Protein AF-A0A8B7DZ27-F1 (afdb_monomer)

Mean predicted aligned error: 7.93 Å

Foldseek 3Di:
DDDEDQEEEEEEAAEEEEEYAHEYEEEYAHEYEYEYAAEYEYEYAAEYEEEYAHEYEYEYQHEYEYEYAHEYEYEYAHEYEYEYAAEYEYEYAAEYEYEYAAEYEYEYAHEYEYEYAAEYEYEYAAYYEYEYAHYYDYHYVHYYDYDYDDPDDDDDDDDDDDDD

Solvent-accessible surface area (backbone atoms only — not comparable to full-atom values): 7493 Å² total; per-residue (Å²): 125,54,80,79,45,66,66,45,79,48,69,40,69,52,69,44,49,41,50,21,70,28,30,35,39,41,42,15,46,37,29,38,41,39,42,16,48,35,33,37,42,36,44,14,48,35,30,35,39,39,44,13,48,35,30,36,38,40,44,11,49,35,31,34,40,38,44,13,48,37,30,35,38,38,45,10,48,36,30,33,39,39,44,11,48,37,31,35,39,38,45,11,47,37,31,36,40,37,44,12,46,36,31,35,38,37,45,10,46,37,30,34,39,39,45,14,46,30,33,36,40,39,44,14,44,36,32,35,40,36,43,16,49,72,37,74,48,71,57,39,76,70,37,71,48,80,48,76,55,75,78,91,74,88,88,86,85,89,82,88,82,85,81,135

Sequence (164 aa):
MCSPSTHSMCSPSTHSMCSPSTHSMCSPSTHSMCSPSTHLMCSPSTHSMCSPSTHSMCSPSTHSMCSPSTHSMCSPSTHSMCSPSTHSMCSPSTHSMCSPSTHSMCSPSTHSMCSPSTHSMCSPSTHSMCSPSTHSMCSPSTHSMCHFKSLKASRNRLPVINFN

pLDDT: mean 85.42, std 17.13, range [30.41, 97.94]

Structure (mmCIF, N/CA/C/O backbone):
data_AF-A0A8B7DZ27-F1
#
_entry.id   AF-A0A8B7DZ27-F1
#
loop_
_atom_site.group_PDB
_atom_site.id
_atom_site.type_symbol
_atom_site.label_atom_id
_atom_site.label_alt_id
_atom_site.label_comp_id
_atom_site.label_asym_id
_atom_site.label_entity_id
_atom_site.label_seq_id
_atom_site.pdbx_PDB_ins_code
_atom_site.Cartn_x
_atom_site.Cartn_y
_atom_site.Cartn_z
_atom_site.occupancy
_atom_site.B_iso_or_equiv
_atom_site.auth_seq_id
_atom_site.auth_comp_id
_atom_site.auth_asym_id
_atom_site.auth_atom_id
_atom_site.pdbx_PDB_model_num
ATOM 1 N N . MET A 1 1 ? 26.693 -0.636 -6.861 1.00 52.47 1 MET A N 1
ATOM 2 C CA . MET A 1 1 ? 26.979 0.565 -6.044 1.00 52.47 1 MET A CA 1
ATOM 3 C C . MET A 1 1 ? 26.554 1.764 -6.876 1.00 52.47 1 MET A C 1
ATOM 5 O O . MET A 1 1 ? 26.977 1.824 -8.023 1.00 52.47 1 MET A O 1
ATOM 9 N N . CYS A 1 2 ? 25.688 2.640 -6.360 1.00 57.94 2 CYS A N 1
ATOM 10 C CA . CYS A 1 2 ? 25.200 3.824 -7.083 1.00 57.94 2 CYS A CA 1
ATOM 11 C C . CYS A 1 2 ? 25.662 5.114 -6.383 1.00 57.94 2 CYS A C 1
ATOM 13 O O . CYS A 1 2 ? 25.338 5.316 -5.212 1.00 57.94 2 CYS A O 1
ATOM 15 N N . SER A 1 3 ? 26.377 5.973 -7.120 1.00 53.94 3 SER A N 1
ATOM 16 C CA . SER A 1 3 ? 26.837 7.321 -6.734 1.00 53.94 3 SER A CA 1
ATOM 17 C C . SER A 1 3 ? 26.888 8.208 -7.993 1.00 53.94 3 SER A C 1
ATOM 19 O O . SER A 1 3 ? 27.295 7.684 -9.027 1.00 53.94 3 SER A O 1
ATOM 21 N N . PRO A 1 4 ? 26.686 9.540 -7.950 1.00 51.72 4 PRO A N 1
ATOM 22 C CA . PRO A 1 4 ? 25.620 10.354 -7.361 1.00 51.72 4 PRO A CA 1
ATOM 23 C C . PRO A 1 4 ? 24.702 11.000 -8.439 1.00 51.72 4 PRO A C 1
ATOM 25 O O . PRO A 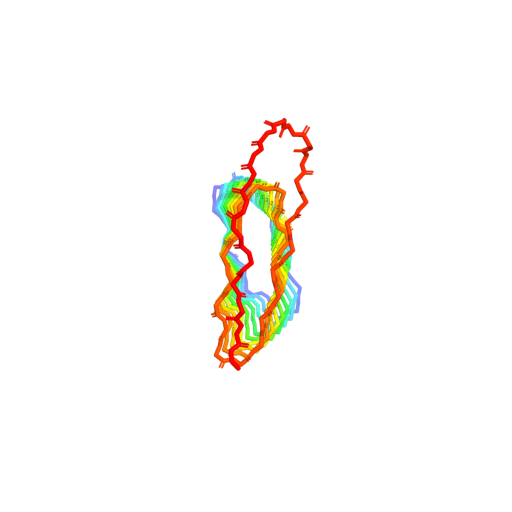1 4 ? 25.108 11.244 -9.573 1.00 51.72 4 PRO A O 1
ATOM 28 N N . SER A 1 5 ? 23.460 11.324 -8.067 1.00 57.03 5 SER A N 1
ATOM 29 C CA . SER A 1 5 ? 22.561 12.318 -8.691 1.00 57.03 5 SER A CA 1
ATOM 30 C C . SER A 1 5 ? 21.370 12.544 -7.754 1.00 57.03 5 SER A C 1
ATOM 32 O O . SER A 1 5 ? 21.182 11.791 -6.794 1.00 57.03 5 SER A O 1
ATOM 34 N N . THR A 1 6 ? 20.570 13.577 -8.013 1.00 71.75 6 THR A N 1
ATOM 35 C CA . THR A 1 6 ? 19.398 13.984 -7.215 1.00 71.75 6 THR A CA 1
ATOM 36 C C . THR A 1 6 ? 18.402 12.837 -6.964 1.00 71.75 6 THR A C 1
ATOM 38 O O . THR A 1 6 ? 17.718 12.843 -5.942 1.00 71.75 6 THR A O 1
ATOM 41 N N . HIS A 1 7 ? 18.364 11.819 -7.838 1.00 79.25 7 HIS A N 1
ATOM 42 C CA . HIS A 1 7 ? 17.500 10.637 -7.732 1.00 79.25 7 HIS A CA 1
ATOM 43 C C . HIS A 1 7 ? 18.258 9.333 -8.055 1.00 79.25 7 HIS A C 1
ATOM 45 O O . HIS A 1 7 ? 18.980 9.271 -9.048 1.00 79.25 7 HIS A O 1
ATOM 51 N N . SER A 1 8 ? 18.057 8.276 -7.257 1.00 82.44 8 SER A N 1
ATOM 52 C CA . SER A 1 8 ? 18.594 6.919 -7.486 1.00 82.44 8 SER A CA 1
ATOM 53 C C . SER A 1 8 ? 17.503 5.849 -7.351 1.00 82.44 8 SER A C 1
ATOM 55 O O . SER A 1 8 ? 16.696 5.910 -6.423 1.00 82.44 8 SER A O 1
ATOM 57 N N . MET A 1 9 ? 17.506 4.843 -8.234 1.00 87.69 9 MET A N 1
ATOM 58 C CA . MET A 1 9 ? 16.613 3.673 -8.187 1.00 87.69 9 MET A CA 1
ATOM 59 C C . MET A 1 9 ? 17.412 2.370 -8.326 1.00 87.69 9 MET A C 1
ATOM 61 O O . MET A 1 9 ? 18.285 2.276 -9.186 1.00 87.69 9 MET A O 1
ATOM 65 N N . CYS A 1 10 ? 17.136 1.370 -7.482 1.00 81.75 10 CYS A N 1
ATOM 66 C CA . CYS A 1 10 ? 17.855 0.089 -7.457 1.00 81.75 10 CYS A CA 1
ATOM 67 C C . CYS A 1 10 ? 16.932 -1.101 -7.161 1.00 81.75 10 CYS A C 1
ATOM 69 O O . CYS A 1 10 ? 16.201 -1.080 -6.171 1.00 81.75 10 CYS A O 1
ATOM 71 N N . SER A 1 11 ? 17.058 -2.179 -7.945 1.00 88.56 11 SER A N 1
ATOM 72 C CA . SER A 1 11 ? 16.312 -3.440 -7.760 1.00 88.56 11 SER A CA 1
ATOM 73 C C . SER A 1 11 ? 17.174 -4.703 -7.988 1.00 88.56 11 SER A C 1
ATOM 75 O O . SER A 1 11 ? 16.881 -5.483 -8.891 1.00 88.56 11 SER A O 1
ATOM 77 N N . PRO A 1 12 ? 18.280 -4.916 -7.246 1.00 82.25 12 PRO A N 1
ATOM 78 C CA . PRO A 1 12 ? 19.119 -6.106 -7.419 1.00 82.25 12 PRO A CA 1
ATOM 79 C C . PRO A 1 12 ? 18.591 -7.325 -6.648 1.00 82.25 12 PRO A C 1
ATOM 81 O O . PRO A 1 12 ? 17.942 -7.185 -5.618 1.00 82.25 12 PRO A O 1
ATOM 84 N N . SER A 1 13 ? 18.951 -8.536 -7.074 1.00 81.69 13 SER A N 1
ATOM 85 C CA . SER A 1 13 ? 18.470 -9.765 -6.426 1.00 81.69 13 SER A CA 1
ATOM 86 C C . SER A 1 13 ? 18.977 -9.941 -4.987 1.00 81.69 13 SER A C 1
ATOM 88 O O . SER A 1 13 ? 18.202 -10.307 -4.116 1.00 81.69 13 SER A O 1
ATOM 90 N N . THR A 1 14 ? 20.246 -9.643 -4.684 1.00 78.88 14 THR A N 1
ATOM 91 C CA . THR A 1 14 ? 20.817 -10.007 -3.366 1.00 78.88 14 THR A CA 1
ATOM 92 C C . THR A 1 14 ? 21.270 -8.808 -2.534 1.00 78.88 14 THR A C 1
ATOM 94 O O . THR A 1 14 ? 20.847 -8.692 -1.389 1.00 78.88 14 THR A O 1
ATOM 97 N N . HIS A 1 15 ? 22.085 -7.893 -3.081 1.00 82.00 15 HIS A N 1
ATOM 98 C CA . HIS A 1 15 ? 22.670 -6.777 -2.318 1.00 82.00 15 HIS A CA 1
ATOM 99 C C . HIS A 1 15 ? 22.578 -5.433 -3.056 1.00 82.00 15 HIS A C 1
ATOM 101 O O . HIS A 1 15 ? 23.046 -5.307 -4.188 1.00 82.00 15 HIS A O 1
ATOM 107 N N . SER A 1 16 ? 22.042 -4.401 -2.392 1.00 84.62 16 SER A N 1
ATOM 108 C CA . SER A 1 16 ? 22.041 -3.010 -2.879 1.00 84.62 16 SER A CA 1
ATOM 109 C C . SER A 1 16 ? 22.673 -2.042 -1.877 1.00 84.62 16 SER A C 1
ATOM 111 O O . SER A 1 16 ? 22.324 -2.079 -0.697 1.00 84.62 16 SER A O 1
ATOM 113 N N . MET A 1 17 ? 23.508 -1.117 -2.363 1.00 88.94 17 MET A N 1
ATOM 114 C CA . MET A 1 17 ? 24.033 0.022 -1.596 1.00 88.94 17 MET A CA 1
ATOM 115 C C . MET A 1 17 ? 23.817 1.336 -2.359 1.00 88.94 17 MET A C 1
ATOM 117 O O . MET A 1 17 ? 24.289 1.445 -3.498 1.00 88.94 17 MET A O 1
ATOM 121 N N . CYS A 1 18 ? 23.129 2.304 -1.737 1.00 83.69 18 CYS A N 1
ATOM 122 C CA . CYS A 1 18 ? 22.793 3.604 -2.341 1.00 83.69 18 CYS A CA 1
ATOM 123 C C . CYS A 1 18 ? 23.057 4.785 -1.392 1.00 83.69 18 CYS A C 1
ATOM 125 O O . CYS A 1 18 ? 22.566 4.787 -0.262 1.00 83.69 18 CYS A O 1
ATOM 127 N N . SER A 1 19 ? 23.723 5.829 -1.895 1.00 87.25 19 SER A N 1
ATOM 128 C CA . SER A 1 19 ? 23.989 7.065 -1.137 1.00 87.25 19 SER A CA 1
ATOM 129 C C . SER A 1 19 ? 23.764 8.338 -1.979 1.00 87.25 19 SER A C 1
ATOM 131 O O . SER A 1 19 ? 24.722 9.066 -2.246 1.00 87.25 19 SER A O 1
ATOM 133 N N . PRO A 1 20 ? 22.539 8.616 -2.474 1.00 84.25 20 PRO A N 1
ATOM 134 C CA . PRO A 1 20 ? 22.275 9.822 -3.261 1.00 84.25 20 PRO A CA 1
ATOM 135 C C . PRO A 1 20 ? 22.074 11.068 -2.385 1.00 84.25 20 PRO A C 1
ATOM 137 O O . PRO A 1 20 ? 21.675 10.985 -1.225 1.00 84.25 20 PRO A O 1
ATOM 140 N N . SER A 1 21 ? 22.280 12.249 -2.967 1.00 84.06 21 SER A N 1
ATOM 141 C CA . SER A 1 21 ? 22.177 13.529 -2.251 1.00 84.06 21 SER A CA 1
ATOM 142 C C . SER A 1 21 ? 20.749 13.942 -1.891 1.00 84.06 21 SER A C 1
ATOM 144 O O . SER A 1 21 ? 20.573 14.829 -1.066 1.00 84.06 21 SER A O 1
ATOM 146 N N . THR A 1 22 ? 19.713 13.369 -2.512 1.00 84.50 22 THR A N 1
ATOM 147 C CA . THR A 1 22 ? 18.327 13.790 -2.238 1.00 84.50 22 THR A CA 1
ATOM 148 C C . THR A 1 22 ? 17.381 12.593 -2.150 1.00 84.50 22 THR A C 1
ATOM 150 O O . THR A 1 22 ? 17.003 12.213 -1.046 1.00 84.50 22 THR A O 1
ATOM 153 N N . HIS A 1 23 ? 17.048 11.931 -3.262 1.00 87.31 23 HIS A N 1
ATOM 154 C CA . HIS A 1 23 ? 16.029 10.872 -3.277 1.00 87.31 23 HIS A CA 1
ATOM 155 C C . HIS A 1 23 ? 16.588 9.493 -3.659 1.00 87.31 23 HIS A C 1
ATOM 157 O O . HIS A 1 23 ? 17.309 9.357 -4.649 1.00 87.31 23 HIS A O 1
ATOM 163 N N . SER A 1 24 ? 16.197 8.448 -2.922 1.00 88.50 24 SER A N 1
ATOM 164 C CA . SER A 1 24 ? 16.540 7.050 -3.226 1.00 88.50 24 SER A CA 1
ATOM 165 C C . SER A 1 24 ? 15.338 6.114 -3.119 1.00 88.50 24 SER A C 1
ATOM 167 O O . SER A 1 24 ? 14.594 6.182 -2.140 1.00 88.50 24 SER A O 1
ATOM 169 N N . MET A 1 25 ? 15.215 5.177 -4.063 1.00 92.25 25 MET A N 1
ATOM 170 C CA . MET A 1 25 ? 14.309 4.025 -3.984 1.00 92.25 25 MET A CA 1
ATOM 171 C C . MET A 1 25 ? 15.096 2.714 -4.139 1.00 92.25 25 MET A C 1
ATOM 173 O O . MET A 1 25 ? 15.815 2.532 -5.122 1.00 92.25 25 MET A O 1
ATOM 177 N N . CYS A 1 26 ? 14.985 1.813 -3.159 1.00 88.44 26 CYS A N 1
ATOM 178 C CA . CYS A 1 26 ? 15.747 0.560 -3.091 1.00 88.44 26 CYS A CA 1
ATOM 179 C C . CYS A 1 26 ? 14.811 -0.647 -2.856 1.00 88.44 26 CYS A C 1
ATOM 181 O O . CYS A 1 26 ? 14.238 -0.756 -1.771 1.00 88.44 26 CYS A O 1
ATOM 183 N N . SER A 1 27 ? 14.719 -1.589 -3.800 1.00 91.94 27 SER A N 1
ATOM 184 C CA . SER A 1 27 ? 13.862 -2.789 -3.686 1.00 91.94 27 SER A CA 1
ATOM 185 C C . SER A 1 27 ? 14.599 -4.093 -4.042 1.00 91.94 27 SER A C 1
ATOM 187 O O . SER A 1 27 ? 14.313 -4.678 -5.089 1.00 91.94 27 SER A O 1
ATOM 189 N N . PRO A 1 28 ? 15.587 -4.548 -3.246 1.00 88.88 28 PRO A N 1
ATOM 190 C CA . PRO A 1 28 ? 16.264 -5.820 -3.503 1.00 88.88 28 PRO A CA 1
ATOM 191 C C . PRO A 1 28 ? 15.540 -7.034 -2.911 1.00 88.88 28 PRO A C 1
ATOM 193 O O . PRO A 1 28 ? 14.770 -6.891 -1.969 1.00 88.88 28 PRO A O 1
ATOM 196 N N . SER A 1 29 ? 15.827 -8.255 -3.371 1.00 90.94 29 SER A N 1
ATOM 197 C CA . SER A 1 29 ? 15.188 -9.438 -2.765 1.00 90.94 29 SER A CA 1
ATOM 198 C C . SER A 1 29 ? 15.732 -9.727 -1.360 1.00 90.94 29 SER A C 1
ATOM 200 O O . SER A 1 29 ? 14.947 -9.963 -0.450 1.00 90.94 29 SER A O 1
ATOM 202 N N . THR A 1 30 ? 17.046 -9.646 -1.121 1.00 90.94 30 THR A N 1
ATOM 203 C CA . THR A 1 30 ? 17.608 -10.048 0.190 1.00 90.94 30 THR A CA 1
ATOM 204 C C . THR A 1 30 ? 18.066 -8.884 1.076 1.00 90.94 30 THR A C 1
ATOM 206 O O . THR A 1 30 ? 17.548 -8.744 2.181 1.00 90.94 30 THR A O 1
ATOM 209 N N . HIS A 1 31 ? 19.010 -8.042 0.638 1.00 90.25 31 HIS A N 1
ATOM 210 C CA . HIS A 1 31 ? 19.660 -7.039 1.497 1.00 90.25 31 HIS A CA 1
ATOM 211 C C . HIS A 1 31 ? 19.787 -5.652 0.847 1.00 90.25 31 HIS A C 1
ATOM 213 O O . HIS A 1 31 ? 20.364 -5.506 -0.235 1.00 90.25 31 HIS A O 1
ATOM 219 N N . SER A 1 32 ? 19.360 -4.608 1.563 1.00 91.12 32 SER A N 1
ATOM 220 C CA . SER A 1 32 ? 19.601 -3.199 1.210 1.00 91.12 32 SER A CA 1
ATOM 221 C C . SER A 1 32 ? 20.266 -2.396 2.326 1.00 91.12 32 SER A C 1
ATOM 223 O O . SER A 1 32 ? 19.930 -2.525 3.503 1.00 91.12 32 SER A O 1
ATOM 225 N N . MET A 1 33 ? 21.157 -1.489 1.924 1.00 92.69 33 MET A N 1
ATOM 226 C CA . MET A 1 33 ? 21.665 -0.389 2.743 1.00 92.69 33 MET A CA 1
ATOM 227 C C . MET A 1 33 ? 21.534 0.917 1.959 1.00 92.69 33 MET A C 1
ATOM 229 O O . MET A 1 33 ? 22.109 1.040 0.875 1.00 92.69 33 MET A O 1
ATOM 233 N N . CYS A 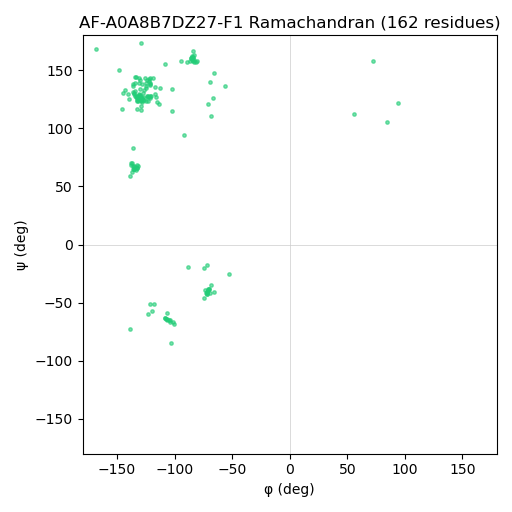1 34 ? 20.770 1.881 2.473 1.00 88.62 34 CYS A N 1
ATOM 234 C CA . CYS A 1 34 ? 20.576 3.159 1.789 1.00 88.62 34 CYS A CA 1
ATOM 235 C C . CYS A 1 34 ? 20.685 4.345 2.773 1.00 88.62 34 CYS A C 1
ATOM 237 O O . CYS A 1 34 ? 20.053 4.347 3.834 1.00 88.62 34 CYS A O 1
ATOM 239 N N . SER A 1 35 ? 21.476 5.357 2.401 1.00 90.94 35 SER A N 1
ATOM 240 C CA . SER A 1 35 ? 21.793 6.527 3.242 1.00 90.94 35 SER A CA 1
ATOM 241 C C . SER A 1 35 ? 21.717 7.845 2.453 1.00 90.94 35 SER A C 1
ATOM 243 O O . SER A 1 35 ? 22.753 8.455 2.180 1.00 90.94 35 SER A O 1
ATOM 245 N N . PRO A 1 36 ? 20.522 8.285 2.013 1.00 89.06 36 PRO A N 1
ATOM 246 C CA . PRO A 1 36 ? 20.382 9.548 1.295 1.00 89.06 36 PRO A CA 1
ATOM 247 C C . PRO A 1 36 ? 20.338 10.761 2.229 1.00 89.06 36 PRO A C 1
ATOM 249 O O . PRO A 1 36 ? 19.938 10.643 3.384 1.00 89.06 36 PRO A O 1
ATOM 252 N N . SER A 1 37 ? 20.670 11.957 1.739 1.00 90.31 37 SER A N 1
ATOM 253 C CA . SER A 1 37 ? 20.628 13.146 2.606 1.00 90.31 37 SER A CA 1
ATOM 254 C C . SER A 1 37 ? 19.204 13.542 3.008 1.00 90.31 37 SER A C 1
ATOM 256 O O . SER A 1 37 ? 19.008 13.972 4.135 1.00 90.31 37 SER A O 1
ATOM 258 N N . THR A 1 38 ? 18.189 13.372 2.153 1.00 92.06 38 THR A N 1
ATOM 259 C CA . THR A 1 38 ? 16.825 13.830 2.488 1.00 92.06 38 THR A CA 1
ATOM 260 C C . THR A 1 38 ? 15.783 12.716 2.514 1.00 92.06 38 THR A C 1
ATOM 262 O O . THR A 1 38 ? 15.171 12.525 3.563 1.00 92.06 38 THR A O 1
ATOM 265 N N . HIS A 1 39 ? 15.576 11.959 1.431 1.00 92.56 39 HIS A N 1
ATOM 266 C CA . HIS A 1 39 ? 14.446 11.025 1.31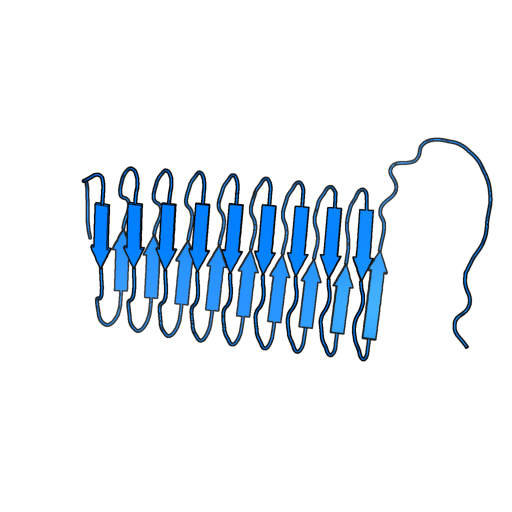3 1.00 92.56 39 HIS A CA 1
ATOM 267 C C . HIS A 1 39 ? 14.842 9.619 0.845 1.00 92.56 39 HIS A C 1
ATOM 269 O O . HIS A 1 39 ? 15.449 9.437 -0.214 1.00 92.56 39 HIS A O 1
ATOM 275 N N . LEU A 1 40 ? 14.399 8.607 1.598 1.00 94.25 40 LEU A N 1
ATOM 276 C CA . LEU A 1 40 ? 14.555 7.188 1.274 1.00 94.25 40 LEU A CA 1
ATOM 277 C C . LEU A 1 40 ? 13.218 6.441 1.267 1.00 94.25 40 LEU A C 1
ATOM 279 O O . LEU A 1 40 ? 12.478 6.513 2.247 1.00 94.25 40 LEU A O 1
ATOM 283 N N . MET A 1 41 ? 13.004 5.618 0.239 1.00 95.38 41 MET A N 1
ATOM 284 C CA . MET A 1 41 ? 12.051 4.503 0.251 1.00 95.38 41 MET A CA 1
ATOM 285 C C . MET A 1 41 ? 12.802 3.181 0.080 1.00 95.38 41 MET A C 1
ATOM 287 O O . MET A 1 41 ? 13.601 3.041 -0.853 1.00 95.38 41 MET A O 1
ATOM 291 N N . CYS A 1 42 ? 12.552 2.200 0.946 1.00 92.62 42 CYS A N 1
ATOM 292 C CA . CYS A 1 42 ? 13.202 0.898 0.847 1.00 92.62 42 CYS A CA 1
ATOM 293 C C . CYS A 1 42 ? 12.262 -0.277 1.140 1.00 92.62 42 CYS A C 1
ATOM 295 O O . CYS A 1 42 ? 11.681 -0.348 2.219 1.00 92.62 42 CYS A O 1
ATOM 297 N N . SER A 1 43 ? 12.172 -1.234 0.215 1.00 94.75 43 SER A N 1
ATOM 298 C CA . SER A 1 43 ? 11.236 -2.362 0.316 1.00 94.75 43 SER A CA 1
ATOM 299 C C . SER A 1 43 ? 11.886 -3.692 -0.085 1.00 94.75 43 SER A C 1
ATOM 301 O O . SER A 1 43 ? 11.573 -4.217 -1.155 1.00 94.75 43 SER A O 1
ATOM 303 N N . PRO A 1 44 ? 12.827 -4.243 0.707 1.00 93.31 44 PRO A N 1
ATOM 304 C CA . PRO A 1 44 ? 13.422 -5.532 0.390 1.00 93.31 44 PRO A CA 1
ATOM 305 C C . PRO A 1 44 ? 12.592 -6.708 0.905 1.00 93.31 44 PRO A C 1
ATOM 307 O O . PRO A 1 44 ? 11.840 -6.560 1.862 1.00 93.31 44 PRO A O 1
ATOM 310 N N . SER A 1 45 ? 12.758 -7.911 0.354 1.00 94.12 45 SER A N 1
ATOM 311 C CA . SER A 1 45 ? 12.024 -9.066 0.895 1.00 94.12 45 SER A CA 1
ATOM 312 C C . SER A 1 45 ? 12.549 -9.480 2.275 1.00 94.12 45 SER A C 1
ATOM 314 O O . SER A 1 45 ? 11.751 -9.779 3.155 1.00 94.12 45 SER A O 1
ATOM 316 N N . THR A 1 46 ? 13.864 -9.440 2.527 1.00 94.31 46 THR A N 1
ATOM 317 C CA . THR A 1 46 ? 14.416 -9.942 3.806 1.00 94.31 46 THR A CA 1
ATOM 318 C C . THR A 1 46 ? 14.927 -8.851 4.753 1.00 94.31 46 THR A C 1
ATOM 320 O O . THR A 1 46 ? 14.380 -8.707 5.844 1.00 94.31 46 THR A O 1
ATOM 323 N N . HIS A 1 47 ? 15.955 -8.078 4.388 1.00 94.44 47 HIS A N 1
ATOM 324 C CA . HIS A 1 47 ? 16.656 -7.167 5.307 1.00 94.44 47 H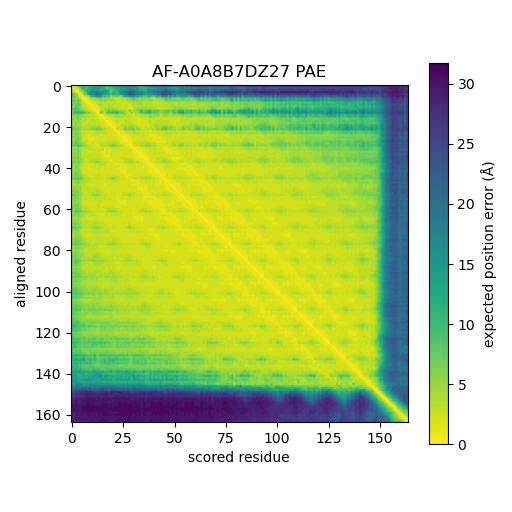IS A CA 1
ATOM 325 C C . HIS A 1 47 ? 16.874 -5.764 4.719 1.00 94.44 47 HIS A C 1
ATOM 327 O O . HIS A 1 47 ? 17.502 -5.624 3.668 1.00 94.44 47 HIS A O 1
ATOM 333 N N . SER A 1 48 ? 16.457 -4.719 5.445 1.00 94.69 48 SER A N 1
ATOM 334 C CA . SER A 1 48 ? 16.780 -3.314 5.132 1.00 94.69 48 SER A CA 1
ATOM 335 C C . SER A 1 48 ? 17.506 -2.599 6.266 1.00 94.69 48 SER A C 1
ATOM 337 O O . SER A 1 48 ? 17.062 -2.661 7.417 1.00 94.69 48 SER A O 1
ATOM 339 N N . MET A 1 49 ? 18.515 -1.803 5.916 1.00 96.31 49 MET A N 1
ATOM 340 C CA . MET A 1 49 ? 19.070 -0.747 6.765 1.00 96.31 49 MET A CA 1
ATOM 341 C C . MET A 1 49 ? 18.944 0.618 6.079 1.00 96.31 49 MET A C 1
ATOM 343 O O . MET A 1 49 ? 19.351 0.797 4.928 1.00 96.31 49 MET A O 1
ATOM 347 N N . CYS A 1 50 ? 18.375 1.577 6.803 1.00 94.25 50 CYS A N 1
ATOM 348 C CA . CYS A 1 50 ? 17.964 2.875 6.285 1.00 94.25 50 CYS A CA 1
ATOM 349 C C . CYS A 1 50 ? 18.452 4.009 7.198 1.00 94.25 50 CYS A C 1
ATOM 351 O O . CYS A 1 50 ? 17.964 4.123 8.324 1.00 94.25 50 CYS A O 1
ATOM 353 N N . SER A 1 51 ? 19.328 4.889 6.705 1.00 94.94 51 SER A N 1
ATOM 354 C CA . SER A 1 51 ? 19.901 5.977 7.521 1.00 94.94 51 SER A CA 1
ATOM 355 C C . SER A 1 51 ? 19.925 7.335 6.800 1.00 94.94 51 SER A C 1
ATOM 357 O O . SER A 1 51 ? 21.010 7.841 6.507 1.00 94.94 51 SER A O 1
ATOM 359 N N . PRO A 1 52 ? 18.766 7.939 6.462 1.00 93.88 52 PRO A N 1
ATOM 360 C CA . PRO A 1 52 ? 18.745 9.263 5.849 1.00 93.88 52 PRO A CA 1
ATOM 361 C C . PRO A 1 52 ? 18.838 10.405 6.861 1.00 93.88 52 PRO A C 1
ATOM 363 O O . PRO A 1 52 ? 18.458 10.238 8.015 1.00 93.88 52 PRO A O 1
ATOM 366 N N . SER A 1 53 ? 19.254 11.605 6.449 1.00 94.81 53 SER A N 1
ATOM 367 C CA . SER A 1 53 ? 19.275 12.735 7.394 1.00 94.81 53 SER A CA 1
ATOM 368 C C . SER A 1 53 ? 17.862 13.214 7.747 1.00 94.81 53 SER A C 1
ATOM 370 O O . SER A 1 53 ? 17.601 13.504 8.908 1.00 94.81 53 SER A O 1
ATOM 372 N N . THR A 1 54 ? 16.910 13.237 6.806 1.00 95.19 54 THR A N 1
ATOM 373 C CA . THR A 1 54 ? 15.568 13.792 7.086 1.00 95.19 54 THR A CA 1
ATOM 374 C C . THR A 1 54 ? 14.460 12.739 7.186 1.00 95.19 54 THR A C 1
ATOM 376 O O . THR A 1 54 ? 13.871 12.594 8.256 1.00 95.19 54 THR A O 1
ATOM 379 N N . HIS A 1 55 ? 14.159 11.997 6.114 1.00 95.31 55 HIS A N 1
ATOM 380 C CA . HIS A 1 55 ? 12.980 11.126 6.017 1.00 95.31 55 HIS A CA 1
ATOM 381 C C . HIS A 1 55 ? 13.311 9.720 5.492 1.00 95.31 55 HIS A C 1
ATOM 383 O O . HIS A 1 55 ? 13.861 9.572 4.396 1.00 95.31 55 HIS A O 1
ATOM 389 N N . SER A 1 56 ? 12.882 8.680 6.215 1.00 95.62 56 SER A N 1
ATOM 390 C CA . SER A 1 56 ? 12.861 7.289 5.732 1.00 95.62 56 SER A CA 1
ATOM 391 C C . SER A 1 56 ? 11.470 6.667 5.771 1.00 95.62 56 SER A C 1
ATOM 393 O O . SER A 1 56 ? 10.731 6.831 6.745 1.00 95.62 56 SER A O 1
ATOM 395 N N . MET A 1 57 ? 11.173 5.854 4.755 1.00 97.38 57 MET A N 1
ATOM 396 C CA . MET A 1 57 ? 10.183 4.783 4.851 1.00 97.38 57 MET A CA 1
ATOM 397 C C . MET A 1 57 ? 10.811 3.440 4.486 1.00 97.38 57 MET A C 1
ATOM 399 O O . MET A 1 57 ? 11.428 3.320 3.422 1.00 97.38 57 MET A O 1
ATOM 403 N N . CYS A 1 58 ? 10.653 2.433 5.349 1.00 96.00 58 CYS A N 1
ATOM 404 C CA . CYS A 1 58 ? 11.173 1.088 5.095 1.00 96.00 58 CYS A CA 1
ATOM 405 C C . CYS A 1 58 ? 10.103 0.018 5.353 1.00 96.00 58 CYS A C 1
ATOM 407 O O . CYS A 1 58 ? 9.500 -0.039 6.425 1.00 96.00 58 CYS A O 1
ATOM 409 N N . SER A 1 59 ? 9.872 -0.840 4.362 1.00 96.56 59 SER A N 1
ATOM 410 C CA . SER A 1 59 ? 8.790 -1.831 4.358 1.00 96.56 59 SER A CA 1
ATOM 411 C C . SER A 1 59 ? 9.284 -3.219 3.928 1.00 96.56 59 SER A C 1
ATOM 413 O O . SER A 1 59 ? 8.886 -3.699 2.866 1.00 96.56 59 SER A O 1
ATOM 415 N N . PRO A 1 60 ? 10.183 -3.870 4.693 1.00 95.31 60 PRO A N 1
ATOM 416 C CA . PRO A 1 60 ? 10.643 -5.209 4.351 1.00 95.31 60 PRO A CA 1
ATOM 417 C C . PRO A 1 60 ? 9.709 -6.317 4.838 1.00 95.31 60 PRO A C 1
ATOM 419 O O . PRO A 1 60 ? 9.002 -6.141 5.824 1.00 95.31 60 PRO A O 1
ATOM 422 N N . SER A 1 61 ? 9.745 -7.506 4.237 1.00 96.00 61 SER A N 1
ATOM 423 C CA . SER A 1 61 ? 8.920 -8.616 4.749 1.00 96.00 61 SER A CA 1
ATOM 424 C C . SER A 1 61 ? 9.446 -9.148 6.092 1.00 96.00 61 SER A C 1
ATOM 426 O O . SER A 1 61 ? 8.662 -9.408 7.005 1.00 96.00 61 SER A O 1
ATOM 428 N N . THR A 1 62 ? 10.766 -9.245 6.280 1.00 95.69 62 THR A N 1
ATOM 429 C CA . THR A 1 62 ? 11.323 -9.840 7.511 1.00 95.69 62 THR A CA 1
ATOM 430 C C . THR A 1 62 ? 11.875 -8.814 8.506 1.00 95.69 62 THR A C 1
ATOM 432 O O . THR A 1 62 ? 11.303 -8.661 9.584 1.00 95.69 62 THR A O 1
ATOM 435 N N . HIS A 1 63 ? 12.960 -8.101 8.187 1.00 95.88 63 HIS A N 1
ATOM 436 C CA . HIS A 1 63 ? 13.709 -7.280 9.150 1.00 95.88 63 HIS A CA 1
ATOM 437 C C . HIS A 1 63 ? 14.013 -5.865 8.635 1.00 95.88 63 HIS A C 1
ATOM 439 O O . HIS A 1 63 ? 14.664 -5.701 7.601 1.00 95.88 63 HIS A O 1
ATOM 445 N N . SER A 1 64 ? 13.646 -4.838 9.411 1.00 96.44 64 SER A N 1
ATOM 446 C CA . SER A 1 64 ? 14.038 -3.440 9.160 1.00 96.44 64 SER A CA 1
ATOM 447 C C . SER A 1 64 ? 14.810 -2.813 10.315 1.00 96.44 64 SER A C 1
ATOM 449 O O . SER A 1 64 ? 14.377 -2.902 11.466 1.00 96.44 64 SER A O 1
ATOM 451 N N . MET A 1 65 ? 15.852 -2.051 9.985 1.00 97.75 65 MET A N 1
ATOM 452 C CA . MET A 1 65 ? 16.458 -1.049 10.862 1.00 97.75 65 MET A CA 1
ATOM 453 C C . MET A 1 65 ? 16.409 0.332 10.204 1.00 97.75 65 MET A C 1
ATOM 455 O O . MET A 1 65 ? 16.875 0.503 9.075 1.00 97.75 65 MET A O 1
ATOM 459 N N . CYS A 1 66 ? 15.859 1.314 1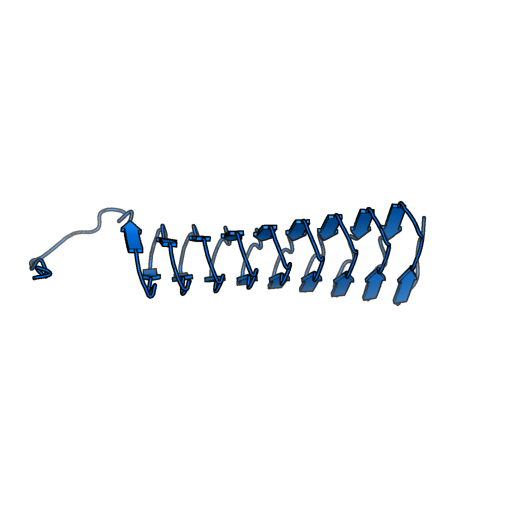0.915 1.00 96.44 66 CYS A N 1
ATOM 460 C CA . CYS A 1 66 ? 15.701 2.685 10.439 1.00 96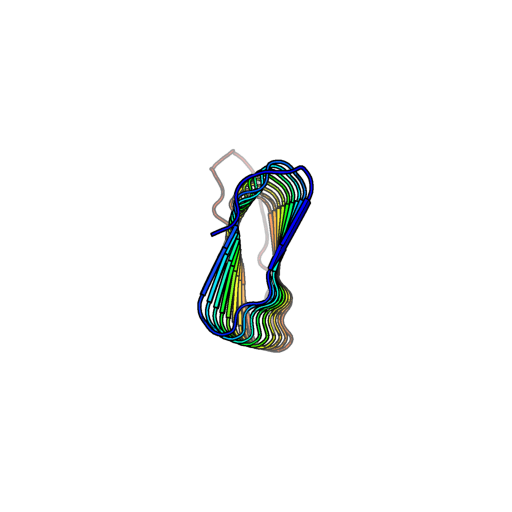.44 66 CYS A CA 1
ATOM 461 C C . CYS A 1 66 ? 16.263 3.685 11.455 1.00 96.44 66 CYS A C 1
ATOM 463 O O . CYS A 1 66 ? 15.775 3.749 12.584 1.00 96.44 66 CYS A O 1
ATOM 465 N N . SER A 1 67 ? 17.209 4.522 11.038 1.00 96.69 67 SER A N 1
ATOM 466 C CA . SER A 1 67 ? 17.873 5.490 11.921 1.00 96.69 67 SER A CA 1
ATOM 467 C C . SER A 1 67 ? 18.013 6.874 11.271 1.00 96.69 67 SER A C 1
ATOM 469 O O . SER A 1 67 ? 19.135 7.295 10.986 1.00 96.69 67 SER A O 1
ATOM 471 N N . PRO A 1 68 ? 16.909 7.591 10.974 1.00 95.81 68 PRO A N 1
ATOM 472 C CA . PRO A 1 68 ? 16.999 8.931 10.408 1.00 95.81 68 PRO A CA 1
ATOM 473 C C . PRO A 1 68 ? 17.190 10.017 11.470 1.00 95.81 68 PRO A C 1
ATOM 475 O O . PRO A 1 68 ? 16.820 9.825 12.625 1.00 95.81 68 PRO A O 1
ATOM 478 N N . SER A 1 69 ? 17.679 11.204 11.107 1.00 96.50 69 SER A N 1
ATOM 479 C CA . SER A 1 69 ? 17.764 12.290 12.099 1.00 96.50 69 SER A CA 1
ATOM 480 C C . SER A 1 69 ? 16.379 12.845 12.451 1.00 96.50 69 SER A C 1
ATOM 482 O O . SER A 1 69 ? 16.092 13.044 13.626 1.00 96.50 69 SER A O 1
ATOM 484 N N . THR A 1 70 ? 15.470 13.029 11.486 1.00 96.06 70 THR A N 1
ATOM 485 C CA . THR A 1 70 ? 14.170 13.672 11.771 1.00 96.06 70 THR A CA 1
ATOM 486 C C . THR A 1 70 ? 12.988 12.699 11.831 1.00 96.06 70 THR A C 1
ATOM 488 O O . THR A 1 70 ? 12.400 12.538 12.900 1.00 96.06 70 THR A O 1
ATOM 491 N N . HIS A 1 71 ? 12.622 12.038 10.729 1.00 96.38 71 HIS A N 1
ATOM 492 C CA . HIS A 1 71 ? 11.379 11.262 10.614 1.00 96.38 71 HIS A CA 1
ATOM 493 C C . HIS A 1 71 ? 11.604 9.851 10.053 1.00 96.38 71 HIS A C 1
ATOM 495 O O . HIS A 1 71 ? 12.175 9.693 8.974 1.00 96.38 71 HIS A O 1
ATOM 501 N N . SER A 1 72 ? 11.072 8.834 10.740 1.00 96.56 72 SER A N 1
ATOM 502 C CA . SER A 1 72 ? 11.018 7.441 10.255 1.00 96.56 72 SER A CA 1
ATOM 503 C C . SER A 1 72 ? 9.601 6.882 10.237 1.00 96.56 72 SER A C 1
ATOM 505 O O . SER A 1 72 ? 8.831 7.088 11.178 1.00 96.56 72 SER A O 1
ATOM 507 N N . MET A 1 73 ? 9.316 6.096 9.201 1.00 97.94 73 MET A N 1
ATOM 508 C CA . MET A 1 73 ? 8.208 5.144 9.148 1.00 97.94 73 MET A CA 1
ATOM 509 C C . MET A 1 73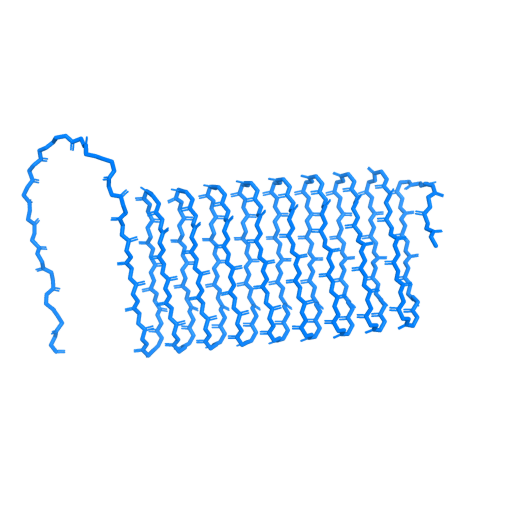 ? 8.743 3.754 8.803 1.00 97.94 73 MET A C 1
ATOM 511 O O . MET A 1 73 ? 9.403 3.592 7.777 1.00 97.94 73 MET A O 1
ATOM 515 N N . CYS A 1 74 ? 8.475 2.746 9.635 1.00 96.88 74 CYS A N 1
ATOM 516 C CA . CYS A 1 74 ? 8.905 1.375 9.345 1.00 96.88 74 CYS A CA 1
ATOM 517 C C . CYS A 1 74 ? 7.754 0.390 9.544 1.00 96.88 74 CYS A C 1
ATOM 519 O O . CYS A 1 74 ? 7.171 0.301 10.625 1.00 96.88 74 CYS A O 1
ATOM 521 N N . SER A 1 75 ? 7.448 -0.364 8.493 1.00 96.88 75 SER A N 1
ATOM 522 C CA . SER A 1 75 ? 6.282 -1.253 8.447 1.00 96.88 75 SER A CA 1
ATOM 523 C C . SER A 1 75 ? 6.665 -2.643 7.934 1.00 96.88 75 SER A C 1
ATOM 525 O O . SER A 1 75 ? 6.266 -3.003 6.825 1.00 96.88 75 SER A O 1
ATOM 527 N N . PRO A 1 76 ? 7.488 -3.416 8.668 1.00 96.12 76 PRO A N 1
ATOM 528 C CA . PRO A 1 76 ? 7.848 -4.758 8.242 1.00 96.12 76 PRO A CA 1
ATOM 529 C C . PRO A 1 76 ? 6.843 -5.817 8.686 1.00 96.12 76 PRO A C 1
ATOM 531 O O . PRO A 1 76 ? 6.160 -5.639 9.687 1.00 96.12 76 PRO A O 1
ATOM 534 N N . SER A 1 77 ? 6.786 -6.974 8.027 1.00 96.69 77 SER A N 1
ATOM 535 C CA . SER A 1 77 ? 5.873 -8.031 8.493 1.00 96.69 77 SER A CA 1
ATOM 536 C C . SER A 1 77 ? 6.348 -8.651 9.813 1.00 96.69 77 SER A C 1
ATOM 538 O O . SER A 1 77 ? 5.534 -8.889 10.697 1.00 96.69 77 SER A O 1
ATOM 540 N N . THR A 1 78 ? 7.657 -8.852 10.011 1.00 96.00 78 THR A N 1
ATOM 541 C CA . THR A 1 78 ? 8.143 -9.595 11.195 1.00 96.00 78 THR A CA 1
ATOM 542 C C . THR A 1 78 ? 8.794 -8.710 12.265 1.00 96.00 78 THR A C 1
ATOM 544 O O . THR A 1 78 ? 8.263 -8.609 13.369 1.00 96.00 78 THR A O 1
ATOM 547 N N . HIS A 1 79 ? 9.926 -8.056 11.979 1.00 96.19 79 HIS A N 1
ATOM 548 C CA . HIS A 1 79 ? 10.728 -7.344 12.985 1.00 96.19 79 HIS A CA 1
ATOM 549 C C . HIS A 1 79 ? 11.127 -5.931 12.542 1.00 96.19 79 HIS A C 1
ATOM 551 O O . HIS A 1 79 ? 11.790 -5.762 11.515 1.00 96.19 79 HIS A O 1
ATOM 557 N N . SER A 1 80 ? 10.820 -4.924 13.368 1.00 96.56 80 SER A N 1
ATOM 558 C CA . SER A 1 80 ? 11.266 -3.537 13.169 1.00 96.56 80 SER A CA 1
ATOM 559 C C . SER A 1 80 ? 12.086 -2.993 14.334 1.00 96.56 80 SER A C 1
ATOM 561 O O . SER A 1 80 ? 11.663 -3.097 15.487 1.00 96.56 80 SER A O 1
ATOM 563 N N . MET A 1 81 ? 13.166 -2.282 14.017 1.00 97.81 81 MET A N 1
ATOM 564 C CA . MET A 1 81 ? 13.841 -1.351 14.921 1.00 97.81 81 MET A CA 1
ATOM 565 C C . MET A 1 81 ? 13.880 0.050 14.306 1.00 97.81 81 MET A C 1
ATOM 567 O O . MET A 1 81 ? 14.345 0.219 13.177 1.00 97.81 81 MET A O 1
ATOM 571 N N . CYS A 1 82 ? 13.410 1.048 15.053 1.00 97.00 82 CYS A N 1
ATOM 572 C CA . CYS A 1 82 ? 13.410 2.447 14.633 1.00 97.00 82 CYS A CA 1
ATOM 573 C C . CYS A 1 82 ? 14.054 3.332 15.704 1.00 97.00 82 CYS A C 1
ATOM 575 O O . CYS A 1 82 ? 13.583 3.363 16.843 1.00 97.00 82 CYS A O 1
ATOM 577 N N . SER A 1 83 ? 15.067 4.107 15.325 1.00 96.75 83 SER A N 1
ATOM 578 C CA . SER A 1 83 ? 15.820 4.961 16.251 1.00 96.75 83 SER A CA 1
ATOM 579 C C . SER A 1 83 ? 16.060 6.361 15.672 1.00 96.75 83 SER A C 1
ATOM 581 O O . SER A 1 83 ? 17.207 6.707 15.383 1.00 96.75 83 SER A O 1
ATOM 583 N N . PRO A 1 84 ? 15.012 7.176 15.438 1.00 96.06 84 PRO A N 1
ATOM 584 C CA . PRO A 1 84 ? 15.195 8.527 14.922 1.00 96.06 84 PRO A CA 1
ATOM 585 C C . PRO A 1 84 ? 15.500 9.548 16.022 1.00 96.06 84 PRO A C 1
ATOM 587 O O . PRO A 1 84 ? 15.152 9.334 17.179 1.00 96.06 84 PRO A O 1
ATOM 590 N N . SER A 1 85 ? 16.053 10.717 15.692 1.00 96.44 85 SER A N 1
ATOM 591 C CA . SER A 1 85 ? 16.220 11.757 16.721 1.00 96.44 85 SER A CA 1
ATOM 592 C C . SER A 1 85 ? 14.890 12.425 17.091 1.00 96.44 85 SER A C 1
ATOM 594 O O . SER A 1 85 ? 14.653 12.660 18.270 1.00 96.44 85 SER A O 1
ATOM 596 N N . THR A 1 86 ? 13.985 12.685 16.141 1.00 95.81 86 THR A N 1
ATOM 597 C CA . THR A 1 86 ? 12.742 13.428 16.446 1.00 95.81 86 THR A CA 1
ATOM 598 C C . THR A 1 86 ? 11.482 12.557 16.454 1.00 95.81 86 THR A C 1
ATOM 600 O O . THR A 1 86 ? 10.865 12.411 17.507 1.00 95.81 86 THR A O 1
ATOM 603 N N . HIS A 1 87 ? 11.084 11.965 15.324 1.00 96.19 87 HIS A N 1
ATOM 604 C CA . HIS A 1 87 ? 9.787 11.290 15.166 1.00 96.19 87 HIS A CA 1
ATOM 605 C C . HIS A 1 87 ? 9.914 9.877 14.577 1.00 96.19 87 HIS A C 1
ATOM 607 O O . HIS A 1 87 ? 10.478 9.689 13.494 1.00 96.19 87 HIS A O 1
ATOM 613 N N . SER A 1 88 ? 9.318 8.888 15.252 1.00 96.44 88 SER A N 1
ATOM 614 C CA . SER A 1 88 ? 9.163 7.508 14.752 1.00 96.44 88 SER A CA 1
ATOM 615 C C . SER A 1 88 ? 7.710 7.064 14.703 1.00 96.44 88 SER A C 1
ATOM 617 O O . SER A 1 88 ? 6.943 7.300 15.639 1.00 96.44 88 SER A O 1
ATOM 619 N N . MET A 1 89 ? 7.386 6.332 13.640 1.00 97.75 89 MET A N 1
ATOM 620 C CA . MET A 1 89 ? 6.211 5.476 13.539 1.00 97.75 89 MET A CA 1
ATOM 621 C C . MET A 1 89 ? 6.644 4.072 13.119 1.00 97.75 89 MET A C 1
ATOM 623 O O . MET A 1 89 ? 7.300 3.918 12.088 1.00 97.75 89 MET A O 1
ATOM 627 N N . CYS A 1 90 ? 6.289 3.050 13.900 1.00 96.75 90 CYS A N 1
ATOM 628 C CA . CYS A 1 90 ? 6.621 1.664 13.564 1.00 96.75 90 CYS A CA 1
ATOM 629 C C . CYS A 1 90 ? 5.402 0.754 13.713 1.00 96.75 90 CYS A C 1
ATOM 631 O O . CYS A 1 90 ? 4.816 0.650 14.794 1.00 96.75 90 CYS A O 1
ATOM 633 N N . SER A 1 91 ? 5.052 0.068 12.631 1.00 96.44 91 SER A N 1
ATOM 634 C CA . SER A 1 91 ? 3.823 -0.725 12.539 1.00 96.44 91 SER A CA 1
ATOM 635 C C . SER A 1 91 ? 4.090 -2.121 11.968 1.00 96.44 91 SER A C 1
ATOM 637 O O . SER A 1 91 ? 3.659 -2.406 10.849 1.00 96.44 91 SER A O 1
ATOM 639 N N . PRO A 1 92 ? 4.839 -2.993 12.671 1.00 95.69 92 PRO A N 1
ATOM 640 C CA . PRO A 1 92 ? 5.077 -4.347 12.194 1.00 95.69 92 PRO A CA 1
ATOM 641 C C . PRO A 1 92 ? 3.984 -5.337 12.588 1.00 95.69 92 PRO A C 1
ATOM 643 O O . PRO A 1 92 ? 3.288 -5.130 13.572 1.00 95.69 92 PRO A O 1
ATOM 646 N N . SER A 1 93 ? 3.861 -6.476 11.906 1.00 96.06 93 SER A N 1
ATOM 647 C CA . SER A 1 93 ? 2.878 -7.486 12.333 1.00 96.06 93 SER A CA 1
ATOM 648 C C . SER A 1 93 ? 3.311 -8.189 13.629 1.00 96.06 93 SER A C 1
ATOM 650 O O . SER A 1 93 ? 2.506 -8.345 14.546 1.00 96.06 93 SER A O 1
ATOM 652 N N . THR A 1 94 ? 4.589 -8.550 13.778 1.00 95.62 94 THR A N 1
ATOM 653 C CA . THR A 1 94 ? 5.024 -9.336 14.950 1.00 95.62 94 THR A CA 1
ATOM 654 C C . THR A 1 94 ? 5.719 -8.507 16.033 1.00 95.62 94 THR A C 1
ATOM 656 O O . THR A 1 94 ? 5.166 -8.365 17.121 1.00 95.62 94 THR A O 1
ATOM 659 N N . HIS A 1 95 ? 6.908 -7.950 15.777 1.00 95.69 95 HIS A N 1
ATOM 660 C CA . HIS A 1 95 ? 7.751 -7.330 16.811 1.00 95.69 95 HIS A CA 1
ATOM 661 C C . HIS A 1 95 ? 8.239 -5.925 16.432 1.00 95.69 95 HIS A C 1
ATOM 663 O O . HIS A 1 95 ? 8.926 -5.764 15.419 1.00 95.69 95 HIS A O 1
ATOM 669 N N . SER A 1 96 ? 7.986 -4.929 17.292 1.00 96.25 96 SER A N 1
ATOM 670 C CA . SER A 1 96 ? 8.588 -3.590 17.193 1.00 96.25 96 SER A CA 1
ATOM 671 C C . SER A 1 96 ? 9.438 -3.195 18.394 1.00 96.25 96 SER A C 1
ATOM 673 O O . SER A 1 96 ? 9.095 -3.451 19.550 1.00 96.25 96 SER A O 1
ATOM 675 N N . MET A 1 97 ? 10.520 -2.480 18.092 1.00 97.50 97 MET A N 1
ATOM 676 C CA . MET A 1 97 ? 11.276 -1.657 19.029 1.00 97.50 97 MET A CA 1
ATOM 677 C C . MET A 1 97 ? 11.424 -0.242 18.464 1.00 97.50 97 MET A C 1
ATOM 679 O O . MET A 1 97 ? 11.891 -0.068 17.335 1.00 97.50 97 MET A O 1
ATOM 683 N N . CYS A 1 98 ? 11.045 0.765 19.248 1.00 96.25 98 CYS A N 1
ATOM 684 C CA . CYS A 1 98 ? 11.146 2.171 18.867 1.00 96.25 98 CYS A CA 1
ATOM 685 C C . CYS A 1 98 ? 11.843 2.981 19.962 1.00 96.25 98 CYS A C 1
ATOM 687 O O . CYS A 1 98 ? 11.354 3.038 21.094 1.00 96.25 98 CYS A O 1
ATOM 689 N N . SER A 1 99 ? 12.921 3.675 19.613 1.00 95.69 99 SER A N 1
ATOM 690 C CA . SER A 1 99 ? 13.735 4.431 20.572 1.00 95.69 99 SER A CA 1
ATOM 691 C C . SER A 1 99 ? 14.078 5.831 20.051 1.00 95.69 99 SER A C 1
ATOM 693 O O . SER A 1 99 ? 15.241 6.090 19.740 1.00 95.69 99 SER A O 1
ATOM 695 N N . PRO A 1 100 ? 13.096 6.742 19.890 1.00 94.69 100 PRO A N 1
ATOM 696 C CA . PRO A 1 100 ? 13.378 8.095 19.429 1.00 94.69 100 PRO A CA 1
ATOM 697 C C . PRO A 1 100 ? 13.766 9.046 20.567 1.00 94.69 100 PRO A C 1
ATOM 699 O O . PRO A 1 100 ? 13.376 8.831 21.712 1.00 94.69 100 PRO A O 1
ATOM 702 N N . SER A 1 101 ? 14.420 10.173 20.280 1.00 94.88 101 SER A N 1
ATOM 703 C CA . SER A 1 101 ? 14.650 11.164 21.346 1.00 94.88 101 SER A CA 1
ATOM 704 C C . SER A 1 101 ? 13.358 11.891 21.737 1.00 94.88 101 SER A C 1
ATOM 706 O O . SER A 1 101 ? 13.116 12.083 22.923 1.00 94.88 101 SER A O 1
ATOM 708 N N . THR A 1 102 ? 12.492 12.267 20.787 1.00 94.12 102 THR A N 1
ATOM 709 C CA . THR A 1 102 ? 11.307 13.092 21.108 1.00 94.12 102 THR A CA 1
ATOM 710 C C . THR A 1 102 ? 9.982 12.330 21.070 1.00 94.12 102 THR A C 1
ATOM 712 O O . THR A 1 102 ? 9.341 12.212 22.109 1.00 94.12 102 THR A O 1
ATOM 715 N N . HIS A 1 103 ? 9.542 11.811 19.920 1.00 93.69 103 HIS A N 1
ATOM 716 C CA . HIS A 1 103 ? 8.197 11.243 19.745 1.00 93.69 103 HIS A CA 1
ATOM 717 C C . HIS A 1 103 ? 8.217 9.849 19.100 1.00 93.69 103 HIS A C 1
ATOM 719 O O . HIS A 1 103 ? 8.745 9.677 17.994 1.00 93.69 103 HIS A O 1
ATOM 725 N N . SER A 1 104 ? 7.574 8.867 19.743 1.00 95.12 104 SER A N 1
ATOM 726 C CA . SER A 1 104 ? 7.282 7.542 19.164 1.00 95.12 104 SER A CA 1
ATOM 727 C C . SER A 1 104 ? 5.799 7.212 19.129 1.00 95.12 104 SER A C 1
ATOM 729 O O . SER A 1 104 ? 5.055 7.462 20.080 1.00 95.12 104 SER A O 1
ATOM 731 N N . MET A 1 105 ? 5.413 6.538 18.049 1.00 97.00 105 MET A N 1
ATOM 732 C CA . MET A 1 105 ? 4.186 5.758 17.945 1.00 97.00 105 MET A CA 1
ATOM 733 C C . MET A 1 105 ? 4.522 4.352 17.450 1.00 97.00 105 MET A C 1
ATOM 735 O O . MET A 1 105 ? 5.160 4.204 16.406 1.00 97.00 105 MET A O 1
ATOM 739 N N . CYS A 1 106 ? 4.096 3.318 18.175 1.00 95.50 106 CYS A N 1
ATOM 740 C CA . CYS A 1 106 ? 4.334 1.933 17.768 1.00 95.50 106 CYS A CA 1
ATOM 741 C C . CYS A 1 106 ? 3.049 1.118 17.869 1.00 95.50 106 CYS A C 1
ATOM 743 O O . CYS A 1 106 ? 2.432 1.050 18.931 1.00 95.50 106 CYS A O 1
ATOM 745 N N . SER A 1 107 ? 2.656 0.493 16.762 1.00 95.38 107 SER A N 1
ATOM 746 C CA . SER A 1 107 ? 1.377 -0.220 16.646 1.00 95.38 107 SER A CA 1
ATOM 747 C C . SER A 1 107 ? 1.568 -1.607 16.027 1.00 95.38 107 SER A C 1
ATOM 749 O O . SER A 1 107 ? 1.182 -1.806 14.875 1.00 95.38 107 SER A O 1
ATOM 751 N N . PRO A 1 108 ? 2.225 -2.560 16.718 1.00 94.12 108 PRO A N 1
ATOM 752 C CA . PRO A 1 108 ? 2.407 -3.893 16.168 1.00 94.12 108 PRO A CA 1
ATOM 753 C C . PRO A 1 108 ? 1.261 -4.844 16.511 1.00 94.12 108 PRO A C 1
ATOM 755 O O . PRO A 1 108 ? 0.610 -4.668 17.531 1.00 94.12 108 PRO A O 1
ATOM 758 N N . SER A 1 109 ? 1.032 -5.914 15.750 1.00 94.56 109 SER A N 1
ATOM 759 C CA . SER A 1 109 ? -0.033 -6.858 16.135 1.00 94.56 109 SER A CA 1
ATOM 760 C C . SER A 1 109 ? 0.334 -7.640 17.404 1.00 94.56 109 SER A C 1
ATOM 762 O O . SER A 1 109 ? -0.497 -7.774 18.293 1.00 94.56 109 SER A O 1
ATOM 764 N N . THR A 1 110 ? 1.584 -8.095 17.558 1.00 94.06 110 THR A N 1
ATOM 765 C CA . THR A 1 110 ? 1.934 -8.989 18.684 1.00 94.06 110 THR A CA 1
ATOM 766 C C . THR A 1 110 ? 2.696 -8.299 19.820 1.00 94.06 110 THR A C 1
ATOM 768 O O . THR A 1 110 ? 2.172 -8.205 20.926 1.00 94.06 110 THR A O 1
ATOM 771 N N . HIS A 1 111 ? 3.921 -7.812 19.590 1.00 93.12 111 HIS A N 1
ATOM 772 C CA . HIS A 1 111 ? 4.813 -7.309 20.644 1.00 93.12 111 HIS A CA 1
ATOM 773 C C . HIS A 1 111 ? 5.392 -5.928 20.322 1.00 93.12 111 HIS A C 1
ATOM 775 O O . HIS A 1 111 ? 6.022 -5.751 19.277 1.00 93.12 111 HIS A O 1
ATOM 781 N N . SER A 1 112 ? 5.270 -4.980 21.258 1.00 94.06 112 SER A N 1
ATOM 782 C CA . SER A 1 112 ? 5.870 -3.642 21.155 1.00 94.06 112 SER A CA 1
ATOM 783 C C . SER A 1 112 ? 6.757 -3.281 22.342 1.00 94.06 112 SER A C 1
ATOM 785 O O . SER A 1 112 ? 6.345 -3.443 23.494 1.00 94.06 112 SER A O 1
ATOM 787 N N . MET A 1 113 ? 7.893 -2.647 22.067 1.00 95.88 113 MET A N 1
ATOM 788 C CA . MET A 1 113 ? 8.675 -1.897 23.049 1.00 95.88 113 MET A CA 1
ATOM 789 C C . MET A 1 113 ? 8.927 -0.474 22.547 1.00 95.88 113 MET A C 1
ATOM 791 O O . MET A 1 113 ? 9.490 -0.290 21.468 1.00 95.88 113 MET A O 1
ATOM 795 N N . CYS A 1 114 ? 8.541 0.534 23.331 1.00 93.62 114 CYS A N 1
ATOM 796 C CA . CYS A 1 114 ? 8.813 1.937 23.016 1.00 93.62 114 CYS A CA 1
ATOM 797 C C . CYS A 1 114 ? 9.562 2.616 24.165 1.00 93.62 114 CYS A C 1
ATOM 799 O O . CYS A 1 114 ? 9.073 2.627 25.295 1.00 93.62 114 CYS A O 1
ATOM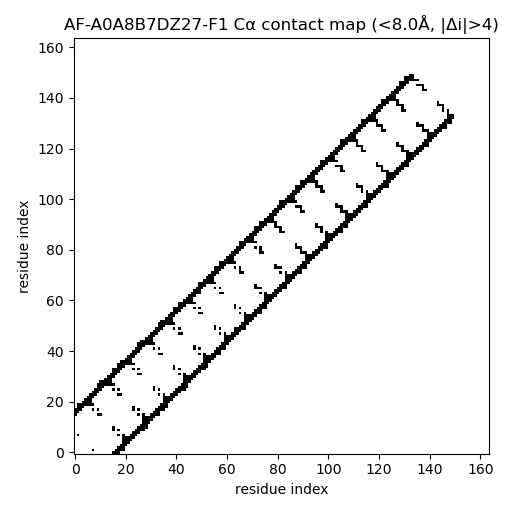 801 N N . SER A 1 115 ? 10.692 3.250 23.862 1.00 92.81 115 SER A N 1
ATOM 802 C CA . SER A 1 115 ? 11.559 3.894 24.857 1.00 92.81 115 SER A CA 1
ATOM 803 C C . SER A 1 115 ? 12.018 5.283 24.396 1.00 92.81 115 SER A C 1
ATOM 805 O O . SER A 1 115 ? 13.197 5.451 24.079 1.00 92.81 115 SER A O 1
ATOM 807 N N . PRO A 1 116 ? 11.120 6.283 24.288 1.00 91.00 116 PRO A N 1
ATOM 808 C CA . PRO A 1 116 ? 11.529 7.622 23.887 1.00 91.00 116 PRO A CA 1
ATOM 809 C C . PRO A 1 116 ? 12.066 8.457 25.057 1.00 91.00 116 PRO A C 1
ATOM 811 O O . PRO A 1 116 ? 11.751 8.186 26.214 1.00 91.00 116 PRO A O 1
ATOM 814 N N . SER A 1 117 ? 12.786 9.551 24.799 1.00 91.88 117 SER A N 1
ATOM 815 C CA . SER A 1 117 ? 13.103 10.484 25.895 1.00 91.88 117 SER A CA 1
ATOM 816 C C . SER A 1 117 ? 11.868 11.287 26.313 1.00 91.88 117 SER A C 1
ATOM 818 O O . SER A 1 117 ? 11.631 11.443 27.507 1.00 91.88 117 SER A O 1
ATOM 820 N N . THR A 1 118 ? 11.047 11.759 25.368 1.00 90.06 118 THR A N 1
ATOM 821 C CA . THR A 1 118 ? 9.897 12.631 25.677 1.00 90.06 118 THR A CA 1
ATOM 822 C C . THR A 1 118 ? 8.551 11.885 25.626 1.00 90.06 118 THR A C 1
ATOM 824 O O . THR A 1 118 ? 8.080 11.401 26.652 1.00 90.06 118 THR A O 1
ATOM 827 N N . HIS A 1 119 ? 7.930 11.736 24.454 1.00 89.56 119 HIS A N 1
ATOM 828 C CA . HIS A 1 119 ? 6.559 11.239 24.289 1.00 89.56 119 HIS A CA 1
ATOM 829 C C . HIS A 1 119 ? 6.492 9.877 23.589 1.00 89.56 119 HIS A C 1
ATOM 831 O O . HIS A 1 119 ? 7.096 9.688 22.532 1.00 89.56 119 HIS A O 1
ATOM 837 N N . SER A 1 120 ? 5.677 8.963 24.124 1.00 91.56 120 SER A N 1
ATOM 838 C CA . SER A 1 120 ? 5.377 7.656 23.511 1.00 91.56 120 SER A CA 1
ATOM 839 C C . SER A 1 120 ? 3.896 7.319 23.507 1.00 91.56 120 SER A C 1
ATOM 841 O O . SER A 1 120 ? 3.186 7.557 24.487 1.00 91.56 120 SER A O 1
ATOM 843 N N . MET A 1 121 ? 3.482 6.649 22.435 1.00 94.06 121 MET A N 1
ATOM 844 C CA . MET A 1 121 ? 2.246 5.877 22.360 1.00 94.06 121 MET A CA 1
ATOM 845 C C . MET A 1 121 ? 2.547 4.472 21.830 1.00 94.06 121 MET A C 1
ATOM 847 O O . MET A 1 121 ? 3.158 4.327 20.770 1.00 94.06 121 MET A O 1
ATOM 851 N N . CYS A 1 122 ? 2.116 3.443 22.557 1.00 91.44 122 CYS A N 1
ATOM 852 C CA . CYS A 1 122 ? 2.205 2.052 22.111 1.00 91.44 122 CYS A CA 1
ATOM 853 C C . CYS A 1 122 ? 0.808 1.416 22.105 1.00 91.44 122 CYS A C 1
ATOM 855 O O . CYS A 1 122 ? 0.104 1.450 23.116 1.00 91.44 122 CYS A O 1
ATOM 857 N N . SER A 1 123 ? 0.417 0.810 20.988 1.00 92.12 123 SER A N 1
ATOM 858 C CA . SER A 1 123 ? -0.917 0.222 20.817 1.00 92.12 123 SER A CA 1
ATOM 859 C C . SER A 1 123 ? -0.854 -1.135 20.112 1.00 92.12 123 SER A C 1
ATOM 861 O O . SER A 1 123 ? -1.258 -1.226 18.952 1.00 92.12 123 SER A O 1
ATOM 863 N N . PRO A 1 124 ? -0.307 -2.191 20.750 1.00 90.19 124 PRO A N 1
ATOM 864 C CA . PRO A 1 124 ? -0.313 -3.508 20.138 1.00 90.19 124 PRO A CA 1
ATOM 865 C C . PRO A 1 124 ? -1.601 -4.288 20.366 1.00 90.19 124 PRO A C 1
ATOM 867 O O . PRO A 1 124 ? -2.376 -3.948 21.247 1.00 90.19 124 PRO A O 1
ATOM 870 N N . SER A 1 125 ? -1.830 -5.382 19.639 1.00 91.56 125 SER A N 1
ATOM 871 C CA . SER A 1 125 ? -2.954 -6.268 19.981 1.00 91.56 125 SER A CA 1
ATOM 872 C C . SER A 1 125 ? -2.639 -7.089 21.236 1.00 91.56 125 SER A C 1
ATOM 874 O O . SER A 1 125 ? -3.452 -7.114 22.154 1.00 91.56 125 SER A O 1
ATOM 876 N N . THR A 1 126 ? -1.447 -7.686 21.350 1.00 90.94 126 THR A N 1
ATOM 877 C CA . THR A 1 126 ? -1.154 -8.603 22.472 1.00 90.94 126 THR A CA 1
ATOM 878 C C . THR A 1 126 ? -0.341 -7.975 23.608 1.00 90.94 126 THR A C 1
ATOM 880 O O . THR A 1 126 ? -0.870 -7.808 24.704 1.00 90.94 126 THR A O 1
ATOM 883 N N . HIS A 1 127 ? 0.936 -7.641 23.392 1.00 88.25 127 HIS A N 1
ATOM 884 C CA . HIS 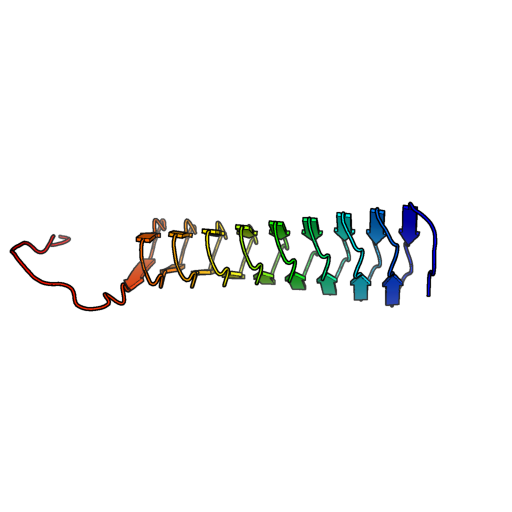A 1 127 ? 1.883 -7.275 24.454 1.00 88.25 127 HIS A CA 1
ATOM 885 C C . HIS A 1 127 ? 2.594 -5.944 24.200 1.00 88.25 127 HIS A C 1
ATOM 887 O O . HIS A 1 127 ? 3.238 -5.769 23.161 1.00 88.25 127 HIS A O 1
ATOM 893 N N . SER A 1 128 ? 2.602 -5.058 25.197 1.00 89.75 128 SER A N 1
ATOM 894 C CA . SER A 1 128 ? 3.346 -3.793 25.145 1.00 89.75 128 SER A CA 1
ATOM 895 C C . SER A 1 128 ? 4.148 -3.460 26.396 1.00 89.75 128 SER A C 1
ATOM 897 O O . SER A 1 128 ? 3.697 -3.633 27.529 1.00 89.75 128 SER A O 1
ATOM 899 N N . MET A 1 129 ? 5.305 -2.837 26.159 1.00 92.75 129 MET A N 1
ATOM 900 C CA . MET A 1 129 ? 6.070 -2.092 27.153 1.00 92.75 129 MET A CA 1
ATOM 901 C C . MET A 1 129 ? 6.383 -0.678 26.654 1.00 92.75 129 MET A C 1
ATOM 903 O O . MET A 1 129 ? 6.846 -0.488 25.527 1.00 92.75 129 MET A O 1
ATOM 907 N N . CYS A 1 130 ? 6.157 0.311 27.515 1.00 88.69 130 CYS A N 1
ATOM 908 C CA . CYS A 1 130 ? 6.381 1.723 27.227 1.00 88.69 130 CYS A CA 1
ATOM 909 C C . CYS A 1 130 ? 7.218 2.366 28.342 1.00 88.69 130 CYS A C 1
ATOM 911 O O . CYS A 1 130 ? 6.861 2.253 29.516 1.00 88.69 130 CYS A O 1
ATOM 913 N N . SER A 1 131 ? 8.348 2.992 28.000 1.00 89.00 131 SER A N 1
ATOM 914 C CA . SER A 1 131 ? 9.312 3.541 28.969 1.00 89.00 131 SER A CA 1
ATOM 915 C C . SER A 1 131 ? 9.868 4.926 28.591 1.00 89.00 131 SER A C 1
ATOM 917 O O . SER A 1 131 ? 11.046 5.032 28.244 1.00 89.00 131 SER A O 1
ATOM 919 N N . PRO A 1 132 ? 9.062 6.003 28.650 1.00 85.06 132 PRO A N 1
ATOM 920 C CA . PRO A 1 132 ? 9.529 7.363 28.406 1.00 85.06 132 PRO A CA 1
ATOM 921 C C . PRO A 1 132 ? 10.141 8.053 29.628 1.00 85.06 132 PRO A C 1
ATOM 923 O O . PRO A 1 132 ? 9.864 7.693 30.777 1.00 85.06 132 PRO A O 1
ATOM 926 N N . SER A 1 133 ? 10.899 9.129 29.375 1.00 88.75 133 SER A N 1
ATOM 927 C CA . SER A 1 133 ? 11.353 10.037 30.444 1.00 88.75 133 SER A CA 1
ATOM 928 C C . SER A 1 133 ? 10.367 11.171 30.753 1.00 88.75 133 SER A C 1
ATOM 930 O O . SER A 1 133 ? 10.456 11.710 31.853 1.00 88.75 133 SER A O 1
ATOM 932 N N . THR A 1 134 ? 9.415 11.527 29.862 1.00 85.31 134 THR A N 1
ATOM 933 C CA . THR A 1 134 ? 8.355 12.528 30.183 1.00 85.31 134 THR A CA 1
ATOM 934 C C . THR A 1 134 ? 6.893 12.043 30.072 1.00 85.31 134 THR A C 1
ATOM 936 O O . THR A 1 134 ? 6.156 12.201 31.042 1.00 85.31 134 THR A O 1
ATOM 939 N N . HIS A 1 135 ? 6.441 11.428 28.971 1.00 82.38 135 HIS A N 1
ATOM 940 C CA . HIS A 1 135 ? 5.023 11.052 28.790 1.00 82.38 135 HIS A CA 1
ATOM 941 C C . HIS A 1 135 ? 4.814 9.729 28.026 1.00 82.38 135 HIS A C 1
ATOM 943 O O . HIS A 1 135 ? 5.344 9.551 26.926 1.00 82.38 135 HIS A O 1
ATOM 949 N N . SER A 1 136 ? 3.980 8.825 28.570 1.00 86.00 136 SER A N 1
ATOM 950 C CA . SER A 1 136 ? 3.597 7.529 27.957 1.00 86.00 136 SER A CA 1
ATOM 951 C C . SER A 1 136 ? 2.100 7.288 27.951 1.00 86.00 136 SER A C 1
ATOM 953 O O . SER A 1 136 ? 1.437 7.507 28.966 1.00 86.00 136 SER A O 1
ATOM 955 N N . MET A 1 137 ? 1.625 6.665 26.873 1.00 87.25 137 MET A N 1
ATOM 956 C CA . MET A 1 137 ? 0.365 5.922 26.829 1.00 87.25 137 MET A CA 1
ATOM 957 C C . MET A 1 137 ? 0.585 4.530 26.225 1.00 87.25 137 MET A C 1
ATOM 959 O O . MET A 1 137 ? 1.367 4.370 25.285 1.00 87.25 137 MET A O 1
ATOM 963 N N . CYS A 1 138 ? -0.103 3.524 26.768 1.00 85.62 138 CYS A N 1
ATOM 964 C CA . CYS A 1 138 ? 0.049 2.133 26.357 1.00 85.62 138 CYS A CA 1
ATOM 965 C C . CYS A 1 138 ? -1.279 1.374 26.438 1.00 85.62 138 CYS A C 1
ATOM 967 O O . CYS A 1 138 ? -1.819 1.197 27.533 1.00 85.62 138 CYS A O 1
ATOM 969 N N . SER A 1 139 ? -1.775 0.912 25.289 1.00 86.88 139 SER A N 1
ATOM 970 C CA . SER A 1 139 ? -3.139 0.383 25.150 1.00 86.88 139 SER A CA 1
ATOM 971 C C . SER A 1 139 ? -3.180 -0.906 24.318 1.00 86.88 139 SER A C 1
ATOM 973 O O . SER A 1 139 ? -3.447 -0.838 23.117 1.00 86.88 139 SER A O 1
ATOM 975 N N . PRO A 1 140 ? -2.902 -2.073 24.923 1.00 84.25 140 PRO A N 1
ATOM 976 C CA . PRO A 1 140 ? -3.006 -3.369 24.282 1.00 84.25 140 PRO A CA 1
ATOM 977 C C . PRO A 1 140 ? -4.341 -4.055 24.530 1.00 84.25 140 PRO A C 1
ATOM 979 O O . PRO A 1 140 ? -5.004 -3.795 25.533 1.00 84.25 140 PRO A O 1
ATOM 982 N N . SER A 1 141 ? -4.708 -4.984 23.647 1.00 84.62 141 SER A N 1
ATOM 983 C CA . SER A 1 141 ? -5.906 -5.807 23.839 1.00 84.62 141 SER A CA 1
ATOM 984 C C . SER A 1 141 ? -5.716 -6.894 24.904 1.00 84.62 141 SER A C 1
ATOM 986 O O . SER A 1 141 ? -6.714 -7.383 25.425 1.00 84.62 141 SER A O 1
ATOM 988 N N . THR A 1 142 ? -4.474 -7.279 25.240 1.00 86.69 142 THR A N 1
ATOM 989 C CA . THR A 1 142 ? -4.207 -8.349 26.224 1.00 86.69 142 THR A CA 1
ATOM 990 C C . THR A 1 142 ? -3.329 -7.919 27.409 1.00 86.69 142 THR A C 1
ATOM 992 O O . THR A 1 142 ? -3.784 -8.000 28.546 1.00 86.69 142 THR A O 1
ATOM 995 N N . HIS A 1 143 ? -2.085 -7.464 27.201 1.00 81.12 143 HIS A N 1
ATOM 996 C CA . HIS A 1 143 ? -1.112 -7.240 28.287 1.00 81.12 143 HIS A CA 1
ATOM 997 C C . HIS A 1 143 ? -0.253 -5.982 28.111 1.00 81.12 143 HIS A C 1
ATOM 999 O O . HIS A 1 143 ? 0.414 -5.818 27.089 1.00 81.12 143 HIS A O 1
ATOM 1005 N N . SER A 1 144 ? -0.194 -5.145 29.157 1.00 84.25 144 SER A N 1
ATOM 1006 C CA . SER A 1 144 ? 0.401 -3.800 29.118 1.00 84.25 144 SER A CA 1
ATOM 1007 C C . SER A 1 144 ? 1.291 -3.469 30.316 1.00 84.25 144 SER A C 1
ATOM 1009 O O . SER A 1 144 ? 0.891 -3.708 31.454 1.00 84.25 144 SER A O 1
ATOM 1011 N N . MET A 1 145 ? 2.441 -2.824 30.083 1.00 86.06 145 MET A N 1
ATOM 1012 C CA . MET A 1 145 ? 3.246 -2.182 31.134 1.00 86.06 145 MET A CA 1
ATOM 1013 C C . MET A 1 145 ? 3.736 -0.782 30.713 1.00 86.06 145 MET A C 1
ATOM 1015 O O . MET A 1 145 ? 4.350 -0.620 29.657 1.00 86.06 145 MET A O 1
ATOM 1019 N N . CYS A 1 146 ? 3.528 0.222 31.575 1.00 79.56 146 CYS A N 1
ATOM 1020 C CA . CYS A 1 146 ? 4.102 1.569 31.452 1.00 79.56 146 CYS A CA 1
ATOM 1021 C C . CYS A 1 146 ? 5.040 1.860 32.622 1.00 79.56 146 CYS A C 1
ATOM 1023 O O . CYS A 1 146 ? 4.611 1.787 33.773 1.00 79.56 146 CYS A O 1
ATOM 1025 N N . HIS A 1 147 ? 6.278 2.264 32.339 1.00 76.31 147 HIS A N 1
ATOM 1026 C CA . HIS A 1 147 ? 7.220 2.716 33.359 1.00 76.31 147 HIS A CA 1
ATOM 1027 C C . HIS A 1 147 ? 7.684 4.150 33.090 1.00 76.31 147 HIS A C 1
ATOM 1029 O O . HIS A 1 147 ? 8.200 4.459 32.021 1.00 76.31 147 HIS A O 1
ATOM 1035 N N . PHE A 1 148 ? 7.565 5.015 34.097 1.00 73.19 148 PHE A N 1
ATOM 1036 C CA . PHE A 1 148 ? 7.934 6.423 34.003 1.00 73.19 148 PHE A CA 1
ATOM 1037 C C . PHE A 1 148 ? 9.126 6.755 34.909 1.00 73.19 148 PHE A C 1
ATOM 1039 O O . PHE A 1 148 ? 9.046 6.584 36.127 1.00 73.19 148 PHE A O 1
ATOM 1046 N N . LYS A 1 149 ? 10.237 7.255 34.347 1.00 60.91 149 LYS A N 1
ATOM 1047 C CA . LYS A 1 149 ? 11.368 7.762 35.148 1.00 60.91 149 LYS A CA 1
ATOM 1048 C C . LYS A 1 149 ? 11.205 9.266 35.384 1.00 60.91 149 LYS A C 1
ATOM 1050 O O . LYS A 1 149 ? 11.653 10.070 34.577 1.00 60.91 149 LYS A O 1
ATOM 1055 N N . SER A 1 150 ? 10.609 9.651 36.512 1.00 50.50 150 SER A N 1
ATOM 1056 C CA . SER A 1 150 ? 10.560 11.060 36.926 1.00 50.50 150 SER A CA 1
ATOM 1057 C C . SER A 1 150 ? 11.948 11.543 37.366 1.00 50.50 150 SER A C 1
ATOM 1059 O O . SER A 1 150 ? 12.494 11.042 38.350 1.00 50.50 150 SER A O 1
ATOM 1061 N N . LEU A 1 151 ? 12.492 12.581 36.719 1.00 42.75 151 LEU A N 1
ATOM 1062 C CA . LEU A 1 151 ? 13.454 13.468 37.384 1.00 42.75 151 LEU A CA 1
ATOM 1063 C C . LEU A 1 151 ? 12.689 14.209 38.492 1.00 42.75 151 LEU A C 1
ATOM 1065 O O . LEU A 1 151 ? 11.609 14.751 38.267 1.00 42.75 151 LEU A O 1
ATOM 1069 N N . LYS A 1 152 ? 13.191 14.135 39.724 1.00 40.47 152 LYS A N 1
ATOM 1070 C CA . LYS A 1 152 ? 12.526 14.643 40.929 1.00 40.47 152 LYS A CA 1
ATOM 1071 C C . LYS A 1 152 ? 12.477 16.179 40.880 1.00 40.47 152 LYS A C 1
ATOM 1073 O O . LYS A 1 152 ? 13.504 16.824 41.060 1.00 40.47 152 LYS A O 1
ATOM 1078 N N . ALA A 1 153 ? 11.290 16.755 40.705 1.00 33.66 153 ALA A N 1
ATOM 1079 C CA . ALA A 1 153 ? 10.984 18.139 41.064 1.00 33.66 153 ALA A CA 1
ATOM 1080 C C . ALA A 1 153 ? 9.714 18.157 41.938 1.00 33.66 153 ALA A C 1
ATOM 1082 O O . ALA A 1 153 ? 8.798 17.364 41.757 1.00 33.66 153 ALA A O 1
ATOM 1083 N N . SER A 1 154 ? 9.744 18.986 42.975 1.00 38.78 154 SER A N 1
ATOM 1084 C CA . SER A 1 154 ? 8.977 18.904 44.225 1.00 38.78 154 SER A CA 1
ATOM 1085 C C . SER A 1 154 ? 7.439 19.067 44.127 1.00 38.78 154 SER A C 1
ATOM 1087 O O . SER A 1 154 ? 6.962 19.933 43.405 1.00 38.78 154 SER A O 1
ATOM 1089 N N . ARG A 1 155 ? 6.732 18.352 45.030 1.00 40.66 155 ARG A N 1
ATOM 1090 C CA . ARG A 1 155 ? 5.372 18.550 45.616 1.00 40.66 155 ARG A CA 1
ATOM 1091 C C . ARG A 1 155 ? 4.110 17.876 45.013 1.00 40.66 155 ARG A C 1
ATOM 1093 O O . ARG A 1 155 ? 3.638 18.216 43.943 1.00 40.66 155 ARG A O 1
ATOM 1100 N N . ASN A 1 156 ? 3.484 17.100 45.917 1.00 32.66 156 ASN A N 1
ATOM 1101 C CA . ASN A 1 156 ? 2.048 16.874 46.201 1.00 32.66 156 ASN A CA 1
ATOM 1102 C C . ASN A 1 156 ? 1.175 15.848 45.422 1.00 32.66 156 ASN A C 1
ATOM 1104 O O . ASN A 1 156 ? 0.635 16.133 44.368 1.00 32.66 156 ASN A O 1
ATOM 1108 N N . ARG A 1 157 ? 0.914 14.732 46.138 1.00 34.62 157 ARG A N 1
ATOM 1109 C CA . ARG A 1 157 ? -0.346 13.973 46.386 1.00 34.62 157 ARG A CA 1
ATOM 1110 C C . ARG A 1 157 ? -1.229 13.416 45.233 1.00 34.62 157 ARG A C 1
ATOM 1112 O O . ARG A 1 157 ? -2.056 14.139 44.705 1.00 34.62 157 ARG A O 1
ATOM 1119 N N . LEU A 1 158 ? -1.222 12.065 45.178 1.00 35.31 158 LEU A N 1
ATOM 1120 C CA . LEU A 1 158 ? -2.347 11.076 45.149 1.00 35.31 158 LEU A CA 1
ATOM 1121 C C . LEU A 1 158 ? -3.231 10.913 43.881 1.00 35.31 158 LEU A C 1
ATOM 1123 O O . LEU A 1 158 ? -3.430 11.891 43.174 1.00 35.31 158 LEU A O 1
ATOM 1127 N N . PRO A 1 159 ? -3.927 9.756 43.683 1.00 44.34 159 PRO A N 1
ATOM 1128 C CA . PRO A 1 159 ? -3.689 8.379 44.156 1.00 44.34 159 PRO A CA 1
ATOM 1129 C C . PRO A 1 159 ? -3.719 7.295 43.040 1.00 44.34 159 PRO A C 1
ATOM 1131 O O . PRO A 1 159 ? -4.037 7.535 41.881 1.00 44.34 159 PRO A O 1
ATOM 1134 N N . VAL A 1 160 ? -3.373 6.076 43.461 1.00 43.62 160 VAL A N 1
ATOM 1135 C CA . VAL A 1 160 ? -3.356 4.783 42.752 1.00 43.62 160 VAL A CA 1
ATOM 1136 C C . VAL A 1 160 ? -4.722 4.418 42.151 1.00 43.62 160 VAL A C 1
ATOM 1138 O O . VAL A 1 160 ? -5.732 4.512 42.845 1.00 43.62 160 VAL A O 1
ATOM 1141 N N . ILE A 1 161 ? -4.748 3.922 40.908 1.00 39.81 161 ILE A N 1
ATOM 1142 C CA . ILE A 1 161 ? -5.939 3.304 40.302 1.00 39.81 161 ILE A CA 1
ATOM 1143 C C . ILE A 1 161 ? -5.761 1.780 40.331 1.00 39.81 161 ILE A C 1
ATOM 1145 O O . ILE A 1 161 ? -4.845 1.238 39.716 1.00 39.81 161 ILE A O 1
ATOM 1149 N N . ASN A 1 162 ? -6.632 1.127 41.103 1.00 30.41 162 ASN A N 1
ATOM 1150 C CA . ASN A 1 162 ? -6.832 -0.321 41.170 1.00 30.41 162 ASN A CA 1
ATOM 1151 C C . ASN A 1 162 ? -7.472 -0.824 39.867 1.00 30.41 162 ASN A C 1
ATOM 1153 O O . ASN A 1 162 ? -8.414 -0.199 39.379 1.00 30.41 162 ASN A O 1
ATOM 1157 N N . PHE A 1 163 ? -7.027 -1.973 39.365 1.00 36.06 163 PHE A N 1
ATOM 1158 C CA . PHE A 1 163 ? -7.790 -2.768 38.402 1.00 36.06 163 PHE A CA 1
ATOM 1159 C C . PHE A 1 163 ? -8.419 -3.945 39.153 1.00 36.06 163 PHE A C 1
ATOM 1161 O O . PHE A 1 163 ? -7.754 -4.548 39.992 1.00 36.06 163 PHE A O 1
ATOM 1168 N N . ASN A 1 164 ? -9.709 -4.186 38.893 1.00 37.47 164 ASN A N 1
ATOM 1169 C CA . ASN A 1 164 ? -10.445 -5.360 39.371 1.00 37.47 164 ASN A CA 1
ATOM 1170 C C . ASN A 1 164 ? -9.830 -6.634 38.783 1.00 37.47 164 ASN A C 1
ATOM 1172 O O . ASN A 1 164 ? -9.535 -6.598 37.564 1.00 37.47 164 ASN A O 1
#

Secondary structure (DSSP, 8-state):
-B--SSEEEE--SSEEEE--SSEEEE--SSEEEE--SSEEEE--SSEEEE--SSEEEE--SSEEEE--SSEEEE--SSEEEE--SSEEEE--SSEEEE--SSEEEE--SSEEEE--SSEEEE--SSEEEE--SSEEEE--SSEEEE------------------

Radius of gyration: 17.86 Å; Cα contacts (8 Å, |Δi|>4): 588; chains: 1; bounding box: 37×29×55 Å